Protein AF-A0A349DZV5-F1 (afdb_monomer_lite)

pLDDT: mean 87.77, std 11.51, range [56.25, 97.81]

Foldseek 3Di:
DDKDKDWDPDPPDPWIKIFIADPVRDTQWMWTDPDVATWIWGDPDPPDIDIDGPVVVVVVVVVVVVVVVD

Secondary structure (DSSP, 8-state):
--EEEEEE--TT-SS-EEEEEETTS-EEEEEE-SSSSPEEEEESSSS-EEEEEHHHHHHHHHHHHHHHH-

Sequence (70 aa):
MKYSITIAGMPDREKLAAEIWNENNRMIAEINQENEYLELEIYFSKKDVLKLDYEEFLSALQEGKKKLLG

Structure (mmCIF, N/CA/C/O backbone):
data_AF-A0A349DZV5-F1
#
_entry.id   AF-A0A349DZV5-F1
#
loop_
_atom_site.group_PDB
_atom_site.id
_atom_site.type_symbol
_atom_site.label_atom_id
_atom_site.label_alt_id
_atom_site.label_comp_id
_atom_site.label_asym_id
_atom_site.label_entity_id
_atom_site.label_seq_id
_atom_site.pdbx_PDB_ins_code
_atom_site.Cartn_x
_atom_site.Cartn_y
_atom_site.Cartn_z
_atom_site.occupancy
_atom_site.B_iso_or_equiv
_atom_site.auth_seq_id
_atom_site.auth_comp_id
_atom_site.auth_asym_id
_atom_site.auth_atom_id
_atom_site.pdbx_PDB_model_num
ATOM 1 N N . MET A 1 1 ? 1.175 14.739 8.699 1.00 72.00 1 MET A N 1
ATOM 2 C CA . MET A 1 1 ? 1.259 13.446 8.002 1.00 72.00 1 MET A CA 1
ATOM 3 C C . MET A 1 1 ? 0.266 13.373 6.864 1.00 72.00 1 MET A C 1
ATOM 5 O O . MET A 1 1 ? -0.886 12.990 7.047 1.00 72.00 1 MET A O 1
ATOM 9 N N . LYS A 1 2 ? 0.735 13.772 5.683 1.00 90.19 2 LYS A N 1
ATOM 10 C CA . LYS A 1 2 ? 0.065 13.539 4.403 1.00 90.19 2 LYS A CA 1
ATOM 11 C C . LYS A 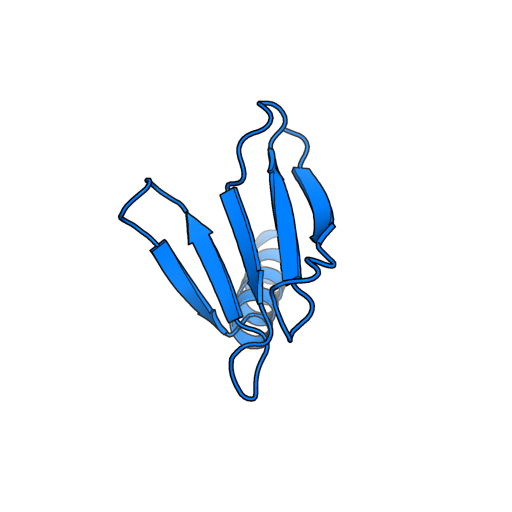1 2 ? 0.796 12.426 3.649 1.00 90.19 2 LYS A C 1
ATOM 13 O O . LYS A 1 2 ? 2.026 12.400 3.638 1.00 90.19 2 LYS A O 1
ATOM 18 N N . TYR A 1 3 ? 0.030 11.542 3.022 1.00 93.56 3 TYR A N 1
ATOM 19 C CA . TYR A 1 3 ? 0.536 10.540 2.088 1.00 93.56 3 TYR A CA 1
ATOM 20 C C . TYR A 1 3 ? 0.048 10.878 0.681 1.00 93.56 3 TYR A C 1
ATOM 22 O O . TYR A 1 3 ? -1.050 11.421 0.519 1.00 93.56 3 TYR A O 1
ATOM 30 N N . SER A 1 4 ? 0.859 10.576 -0.325 1.00 94.44 4 SER A N 1
ATOM 31 C CA . SER A 1 4 ? 0.489 10.694 -1.736 1.00 94.44 4 SER A CA 1
ATOM 32 C C . SER A 1 4 ? 0.814 9.408 -2.474 1.00 9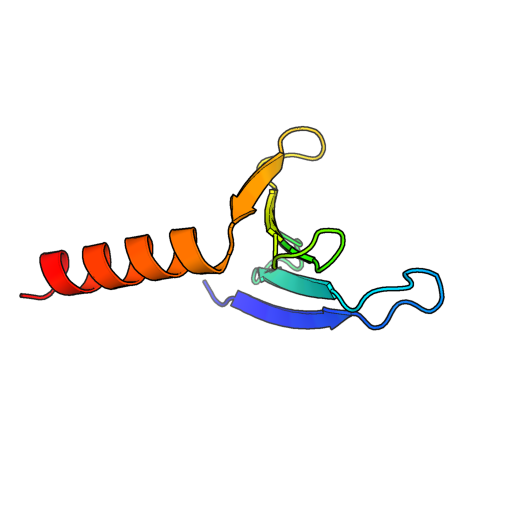4.44 4 SER A C 1
ATOM 34 O O . SER A 1 4 ? 1.774 8.724 -2.126 1.00 94.44 4 SER A O 1
ATOM 36 N N . ILE A 1 5 ? 0.020 9.112 -3.499 1.00 92.88 5 ILE A N 1
ATOM 37 C CA . ILE A 1 5 ? 0.230 7.974 -4.387 1.00 92.88 5 ILE A CA 1
ATOM 38 C C . ILE A 1 5 ? 0.519 8.476 -5.800 1.00 92.88 5 ILE A C 1
ATOM 40 O O . ILE A 1 5 ? -0.162 9.385 -6.282 1.00 92.88 5 ILE A O 1
ATOM 44 N N . THR A 1 6 ? 1.522 7.890 -6.445 1.00 90.50 6 THR A N 1
ATOM 45 C CA . THR A 1 6 ? 1.910 8.195 -7.826 1.00 90.50 6 THR A CA 1
ATOM 46 C C . THR A 1 6 ? 1.893 6.908 -8.630 1.00 90.50 6 THR A C 1
ATOM 48 O O . THR A 1 6 ? 2.476 5.916 -8.207 1.00 90.50 6 THR A O 1
ATOM 51 N N . ILE A 1 7 ? 1.245 6.912 -9.795 1.00 87.75 7 ILE A N 1
ATOM 52 C CA . ILE A 1 7 ? 1.325 5.781 -10.722 1.00 87.75 7 ILE A CA 1
ATOM 53 C C . ILE A 1 7 ? 2.650 5.879 -11.478 1.00 87.75 7 ILE A C 1
ATOM 55 O O . ILE A 1 7 ? 2.842 6.785 -12.290 1.00 87.75 7 ILE A O 1
ATOM 59 N N . ALA A 1 8 ? 3.564 4.960 -11.188 1.00 75.12 8 ALA A N 1
ATOM 60 C CA . ALA A 1 8 ? 4.851 4.848 -11.847 1.00 75.12 8 ALA A CA 1
ATOM 61 C C . ALA A 1 8 ? 4.702 3.966 -13.094 1.00 75.12 8 ALA A C 1
ATOM 63 O O . ALA A 1 8 ? 4.657 2.738 -13.027 1.00 75.12 8 ALA A O 1
ATOM 64 N N . GLY A 1 9 ? 4.620 4.609 -14.259 1.00 61.28 9 GLY A N 1
ATOM 65 C CA . GLY A 1 9 ? 4.881 3.959 -15.540 1.00 61.28 9 GLY A CA 1
ATOM 66 C C . GLY A 1 9 ? 6.368 4.075 -15.844 1.00 61.28 9 GLY A C 1
ATOM 67 O O . GLY A 1 9 ? 6.787 5.063 -16.444 1.00 61.28 9 GLY A O 1
ATOM 68 N N . MET A 1 10 ? 7.185 3.127 -15.384 1.00 57.22 10 MET A N 1
ATOM 69 C CA . MET A 1 10 ? 8.592 3.094 -15.789 1.00 57.22 10 MET A CA 1
ATOM 70 C C . MET A 1 10 ? 8.716 2.392 -17.147 1.00 57.22 10 MET A C 1
ATOM 72 O O . MET A 1 10 ? 8.171 1.303 -17.294 1.00 57.22 10 MET A O 1
ATOM 76 N N . PRO A 1 11 ? 9.464 2.951 -18.117 1.00 56.84 11 PRO A N 1
ATOM 77 C CA . PRO A 1 11 ? 9.699 2.297 -19.407 1.00 56.84 11 PRO A CA 1
ATOM 78 C C . PRO A 1 11 ? 10.417 0.938 -19.289 1.00 56.84 11 PRO A C 1
ATOM 80 O O . PRO A 1 11 ? 10.290 0.123 -20.194 1.00 56.84 11 PRO A O 1
ATOM 83 N N . ASP A 1 12 ? 11.115 0.685 -18.174 1.00 56.91 12 ASP A N 1
ATOM 84 C CA . ASP A 1 12 ? 11.869 -0.551 -17.900 1.00 56.91 12 ASP A CA 1
ATOM 85 C C . ASP A 1 12 ? 11.144 -1.551 -16.974 1.00 56.91 12 ASP A C 1
ATOM 87 O O . ASP A 1 12 ? 11.681 -2.623 -16.695 1.00 56.91 12 ASP A O 1
ATOM 91 N N . ARG A 1 13 ? 9.940 -1.233 -16.471 1.00 60.97 13 ARG A N 1
ATOM 92 C CA . ARG A 1 13 ? 9.099 -2.200 -15.742 1.00 60.97 13 ARG A CA 1
ATOM 93 C C . ARG A 1 13 ? 7.930 -2.583 -16.644 1.00 60.97 13 ARG A C 1
ATOM 95 O O . ARG A 1 13 ? 7.099 -1.742 -16.967 1.00 60.97 13 ARG A O 1
ATOM 102 N N . GLU A 1 14 ? 7.843 -3.858 -17.031 1.00 56.25 14 GLU A N 1
ATOM 103 C CA . GLU A 1 14 ? 6.743 -4.366 -17.876 1.00 56.25 14 GLU A CA 1
ATOM 104 C C . GLU A 1 14 ? 5.362 -4.207 -17.220 1.00 56.25 14 GLU A C 1
ATOM 106 O O . GLU A 1 14 ? 4.339 -4.240 -17.905 1.00 56.25 14 GLU A O 1
ATOM 111 N N . LYS A 1 15 ? 5.320 -4.030 -15.895 1.00 66.62 15 LYS A N 1
ATOM 112 C CA . LYS A 1 15 ? 4.087 -3.945 -15.118 1.00 66.62 15 LYS A CA 1
ATOM 113 C C . LYS A 1 15 ? 3.987 -2.622 -14.367 1.00 66.62 15 LYS A C 1
ATOM 115 O O . LYS A 1 15 ? 4.962 -2.123 -13.808 1.00 66.62 15 LYS A O 1
ATOM 120 N N . LEU A 1 16 ? 2.778 -2.064 -14.373 1.00 69.12 16 LEU A N 1
ATOM 121 C CA . LEU A 1 16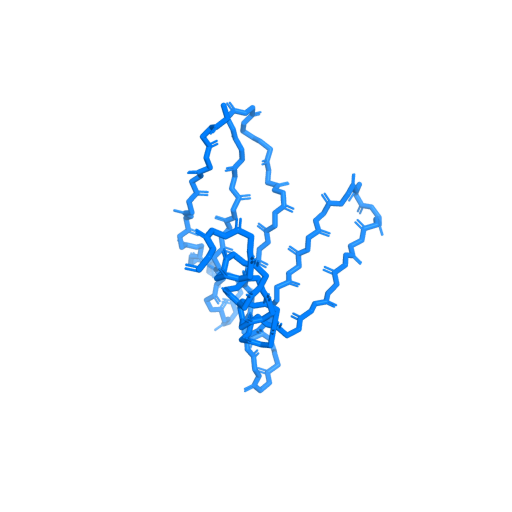 ? 2.438 -0.805 -13.719 1.00 69.12 16 LEU A CA 1
ATOM 122 C C . LEU A 1 16 ? 2.631 -0.941 -12.201 1.00 69.12 16 LEU A C 1
ATOM 124 O O . LEU A 1 16 ? 2.144 -1.900 -11.603 1.00 69.12 16 LEU A O 1
ATOM 128 N N . ALA A 1 17 ? 3.312 0.022 -11.583 1.00 81.62 17 ALA A N 1
ATOM 129 C CA . ALA A 1 17 ? 3.449 0.103 -10.132 1.00 81.62 17 ALA A CA 1
ATOM 130 C C . ALA A 1 17 ? 2.855 1.419 -9.619 1.00 81.62 17 ALA A C 1
ATOM 132 O O . ALA A 1 17 ? 2.812 2.421 -10.337 1.00 81.62 17 ALA A O 1
ATOM 133 N N . ALA A 1 18 ? 2.393 1.434 -8.373 1.00 91.44 18 ALA A N 1
ATOM 134 C CA . ALA A 1 18 ? 1.985 2.652 -7.687 1.00 91.44 18 ALA A CA 1
ATOM 135 C C . ALA A 1 18 ? 2.880 2.882 -6.470 1.00 91.44 18 ALA A C 1
ATOM 137 O O . ALA A 1 18 ? 2.977 2.030 -5.597 1.00 91.44 18 ALA A O 1
ATOM 138 N N . GLU A 1 19 ? 3.513 4.043 -6.385 1.00 93.12 19 GLU A N 1
ATOM 139 C CA . GLU A 1 19 ? 4.420 4.394 -5.295 1.00 93.12 19 GLU A CA 1
ATOM 140 C C . GLU A 1 19 ? 3.700 5.242 -4.248 1.00 93.12 19 GLU A C 1
ATOM 142 O O . GLU A 1 19 ? 2.981 6.189 -4.582 1.00 93.12 19 GLU A O 1
ATOM 147 N N . ILE A 1 20 ? 3.933 4.946 -2.971 1.00 94.12 20 ILE A N 1
ATOM 148 C CA . ILE A 1 20 ? 3.359 5.663 -1.834 1.00 94.12 20 ILE A CA 1
ATOM 149 C C . ILE A 1 20 ? 4.467 6.445 -1.130 1.00 94.12 20 ILE A C 1
ATOM 151 O O . ILE A 1 20 ? 5.425 5.889 -0.583 1.00 94.12 20 ILE A O 1
ATOM 155 N N . TRP A 1 21 ? 4.293 7.761 -1.103 1.00 94.31 21 TRP A N 1
ATOM 156 C CA . TRP A 1 21 ? 5.259 8.725 -0.591 1.00 94.31 21 TRP A CA 1
ATOM 157 C C . TRP A 1 21 ? 4.729 9.416 0.665 1.00 94.31 21 TRP A C 1
ATOM 159 O O . TRP A 1 21 ? 3.530 9.688 0.791 1.00 94.31 21 TRP A O 1
ATOM 169 N N . ASN A 1 22 ? 5.627 9.723 1.600 1.00 94.00 22 ASN A N 1
ATOM 170 C CA . ASN A 1 22 ? 5.318 10.581 2.742 1.00 94.00 22 ASN A CA 1
ATOM 171 C C . ASN A 1 22 ? 5.707 12.049 2.481 1.00 94.00 22 ASN A C 1
ATOM 173 O O . ASN A 1 22 ? 6.384 12.379 1.510 1.00 94.00 22 ASN A O 1
ATOM 177 N N . GLU A 1 23 ? 5.324 12.933 3.401 1.00 94.00 23 GLU A N 1
ATOM 178 C CA . GLU A 1 23 ? 5.602 14.377 3.327 1.00 94.00 23 GLU A CA 1
ATOM 179 C C . GLU A 1 23 ? 7.096 14.761 3.311 1.00 94.00 23 GLU A C 1
ATOM 181 O O . GLU A 1 23 ? 7.428 15.870 2.906 1.00 94.00 23 GLU A O 1
ATOM 186 N N . ASN A 1 24 ? 7.998 13.844 3.677 1.00 93.50 24 ASN A N 1
ATOM 187 C CA . ASN A 1 24 ? 9.451 14.041 3.619 1.00 93.50 24 ASN A CA 1
ATOM 188 C C . ASN A 1 24 ? 10.064 13.560 2.293 1.00 93.50 24 ASN A C 1
ATOM 190 O O . ASN A 1 24 ? 11.273 13.346 2.219 1.00 93.50 24 ASN A O 1
ATOM 194 N N . ASN A 1 25 ? 9.237 13.337 1.266 1.00 91.06 25 ASN A N 1
ATOM 195 C CA . ASN A 1 25 ? 9.652 12.810 -0.032 1.00 91.06 25 ASN A CA 1
ATOM 196 C C . ASN A 1 25 ? 10.384 11.458 0.074 1.00 91.06 25 ASN A C 1
ATOM 198 O O . ASN A 1 25 ? 11.303 11.163 -0.690 1.00 91.06 25 ASN A O 1
ATOM 202 N N . ARG A 1 26 ? 9.992 10.633 1.053 1.00 92.19 26 ARG A N 1
ATOM 203 C CA . ARG A 1 26 ? 10.4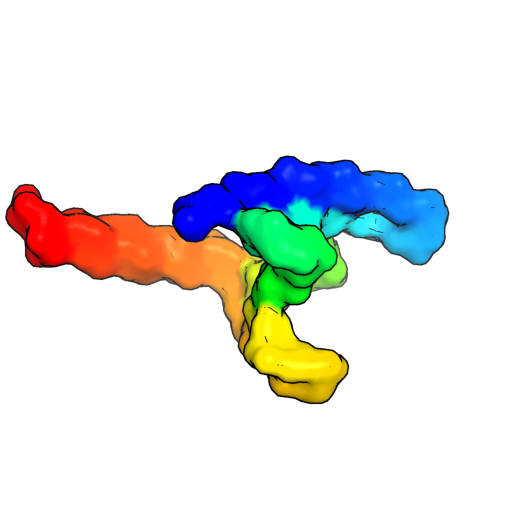74 9.259 1.212 1.00 92.19 26 ARG A CA 1
ATOM 204 C C . ARG A 1 26 ? 9.402 8.298 0.716 1.00 92.19 26 ARG A C 1
ATOM 206 O O . ARG A 1 26 ? 8.280 8.332 1.226 1.00 92.19 26 ARG A O 1
ATOM 213 N N . MET A 1 27 ? 9.768 7.424 -0.219 1.00 91.69 27 MET A N 1
ATOM 214 C CA . MET A 1 27 ? 8.932 6.291 -0.609 1.00 91.69 27 MET A CA 1
ATOM 215 C C . MET A 1 27 ? 8.878 5.309 0.559 1.00 91.69 27 MET A C 1
ATOM 217 O O . MET A 1 27 ? 9.914 4.908 1.091 1.00 91.69 27 MET A O 1
ATOM 221 N N . ILE A 1 28 ? 7.671 4.994 1.014 1.00 94.44 28 ILE A N 1
ATOM 222 C CA . ILE A 1 28 ? 7.443 4.124 2.176 1.00 94.44 28 ILE A CA 1
ATOM 223 C C . ILE A 1 28 ? 6.765 2.817 1.799 1.00 94.44 28 ILE A C 1
ATOM 225 O O . ILE A 1 28 ? 6.824 1.870 2.576 1.00 94.44 28 ILE A O 1
ATOM 229 N N . ALA A 1 29 ? 6.132 2.773 0.632 1.00 94.56 29 ALA A N 1
ATOM 230 C CA . ALA A 1 29 ? 5.541 1.570 0.094 1.00 94.56 29 ALA A CA 1
ATOM 231 C C . ALA A 1 29 ? 5.404 1.671 -1.427 1.00 94.56 29 ALA A C 1
ATOM 233 O O . ALA A 1 29 ? 5.386 2.776 -1.971 1.00 94.56 29 ALA A O 1
ATOM 234 N N . GLU A 1 30 ? 5.265 0.532 -2.090 1.00 93.56 30 GLU A N 1
ATOM 235 C CA . GLU A 1 30 ? 4.792 0.444 -3.471 1.00 93.56 30 GLU A CA 1
ATOM 236 C C . GLU A 1 30 ? 3.750 -0.674 -3.596 1.00 93.56 30 GLU A C 1
ATOM 238 O O . GLU A 1 30 ? 3.730 -1.613 -2.803 1.00 93.56 30 GLU A O 1
ATOM 243 N N . ILE A 1 31 ? 2.862 -0.549 -4.576 1.00 93.19 31 ILE A N 1
ATOM 244 C CA . ILE A 1 31 ? 1.953 -1.606 -5.010 1.00 93.19 31 ILE A CA 1
ATOM 245 C C . ILE A 1 31 ? 2.446 -2.045 -6.383 1.00 93.19 31 ILE A C 1
ATOM 247 O O . ILE A 1 31 ? 2.495 -1.219 -7.299 1.00 93.19 31 ILE A O 1
ATOM 251 N N . ASN A 1 32 ? 2.811 -3.313 -6.531 1.00 89.94 32 ASN A N 1
ATOM 252 C CA . ASN A 1 32 ? 3.267 -3.878 -7.797 1.00 89.94 32 ASN A CA 1
ATOM 253 C C . ASN A 1 32 ? 2.355 -5.028 -8.253 1.00 89.94 32 ASN A C 1
ATOM 255 O O . ASN A 1 32 ? 1.580 -5.585 -7.477 1.00 89.94 32 ASN A O 1
ATOM 259 N N . GLN A 1 33 ? 2.428 -5.353 -9.544 1.00 86.06 33 GLN A N 1
ATOM 260 C CA . GLN A 1 33 ? 1.641 -6.421 -10.169 1.00 86.06 33 GLN A CA 1
ATOM 261 C C . GLN A 1 33 ? 2.542 -7.560 -10.676 1.00 86.06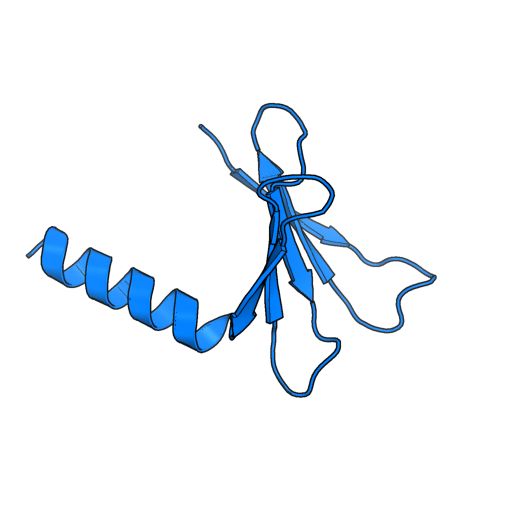 33 GLN A C 1
ATOM 263 O O . GLN A 1 33 ? 2.215 -8.238 -11.649 1.00 86.06 33 GLN A O 1
ATOM 268 N N . GLU A 1 34 ? 3.724 -7.761 -10.084 1.00 77.62 34 GLU A N 1
ATOM 269 C CA . GLU A 1 34 ? 4.676 -8.772 -10.572 1.00 77.62 34 GLU A CA 1
ATOM 270 C C . GLU A 1 34 ? 4.124 -10.200 -10.499 1.00 77.62 34 GLU A C 1
ATOM 272 O O . GLU A 1 34 ? 4.431 -11.012 -11.377 1.00 77.62 34 GLU A O 1
ATOM 277 N N . ASN A 1 35 ? 3.202 -10.456 -9.574 1.00 77.62 35 ASN A N 1
ATOM 278 C CA . ASN A 1 35 ? 2.533 -11.739 -9.390 1.00 77.62 35 ASN A CA 1
ATOM 279 C C . ASN A 1 35 ? 1.138 -11.778 -10.053 1.00 77.62 35 ASN A C 1
ATOM 281 O O . ASN A 1 35 ? 0.731 -10.851 -10.754 1.00 77.62 35 ASN A O 1
ATOM 285 N N . GLU A 1 36 ? 0.396 -12.874 -9.859 1.00 84.62 36 GLU A N 1
ATOM 286 C CA . GLU A 1 36 ? -1.012 -12.999 -10.292 1.00 84.62 36 GLU A CA 1
ATOM 287 C C . GLU A 1 36 ? -1.973 -12.099 -9.485 1.00 84.62 36 GLU A C 1
ATOM 289 O O . GLU A 1 36 ? -3.136 -11.941 -9.853 1.00 84.62 36 GLU A O 1
ATOM 294 N N . TYR A 1 37 ? -1.475 -11.491 -8.406 1.00 85.75 37 TYR A N 1
ATOM 295 C CA . TYR A 1 37 ? -2.180 -10.591 -7.497 1.00 85.75 37 TYR A CA 1
ATOM 296 C C . TYR A 1 37 ? -1.410 -9.268 -7.337 1.00 85.75 37 TYR A C 1
ATOM 298 O O . TYR A 1 37 ? -0.245 -9.156 -7.731 1.00 85.75 37 TYR A O 1
ATOM 306 N N . LEU A 1 38 ? -2.069 -8.255 -6.763 1.00 90.19 38 LEU A N 1
ATOM 307 C CA . LEU A 1 38 ? -1.422 -6.997 -6.385 1.00 90.19 38 LEU A CA 1
ATOM 308 C C . LEU A 1 38 ? -0.651 -7.190 -5.077 1.00 90.19 38 LEU A C 1
ATOM 310 O O . LEU A 1 38 ? -1.245 -7.482 -4.040 1.00 90.19 38 LEU A O 1
ATOM 314 N N . GLU A 1 39 ? 0.661 -6.996 -5.110 1.00 93.75 39 GLU A N 1
ATOM 315 C CA . GLU A 1 39 ? 1.519 -7.083 -3.930 1.00 93.75 39 GLU A CA 1
ATOM 316 C C . GLU A 1 39 ? 1.786 -5.683 -3.372 1.00 93.75 39 GLU A C 1
ATOM 318 O O . GLU A 1 39 ? 2.197 -4.777 -4.098 1.00 93.75 39 GLU A O 1
ATOM 323 N N . LEU A 1 40 ? 1.548 -5.503 -2.073 1.00 94.75 40 LEU A N 1
ATOM 324 C CA . LEU A 1 40 ? 1.938 -4.319 -1.318 1.00 94.75 40 LEU A CA 1
ATOM 325 C C . LEU A 1 40 ? 3.300 -4.566 -0.667 1.00 94.75 40 LEU A C 1
ATOM 327 O O . LEU A 1 40 ? 3.440 -5.442 0.188 1.00 94.75 40 LEU A O 1
ATOM 331 N N . GLU A 1 41 ? 4.280 -3.738 -1.008 1.00 94.50 41 GLU A N 1
ATOM 332 C CA . GLU A 1 41 ? 5.585 -3.704 -0.354 1.00 94.50 41 GLU A CA 1
ATOM 333 C C . GLU A 1 41 ? 5.666 -2.512 0.596 1.00 94.50 41 GLU A C 1
ATOM 335 O O . GLU A 1 41 ? 5.427 -1.382 0.185 1.00 94.50 41 GLU A O 1
ATOM 340 N N . ILE A 1 42 ? 6.031 -2.735 1.860 1.00 95.12 42 ILE A N 1
ATOM 341 C CA . ILE A 1 42 ? 6.220 -1.683 2.868 1.00 95.12 42 ILE A CA 1
ATOM 342 C C . ILE A 1 42 ? 7.689 -1.651 3.295 1.00 95.12 42 ILE A C 1
ATOM 344 O O . ILE A 1 42 ? 8.228 -2.641 3.793 1.00 95.12 42 ILE A O 1
ATOM 348 N N . TYR A 1 43 ? 8.323 -0.489 3.144 1.00 93.88 43 TYR A N 1
ATOM 349 C CA . TYR A 1 43 ? 9.745 -0.277 3.400 1.00 93.88 43 TYR A CA 1
ATOM 350 C C . TYR A 1 43 ? 9.987 0.281 4.809 1.00 93.88 43 TYR A C 1
ATOM 352 O O . TYR A 1 43 ? 9.700 1.448 5.095 1.00 93.88 43 TYR A O 1
ATOM 360 N N . PHE A 1 44 ? 10.585 -0.527 5.689 1.00 88.88 44 PHE A N 1
ATOM 361 C CA . PHE A 1 44 ? 11.063 -0.066 7.003 1.00 88.88 44 PHE A CA 1
ATOM 362 C C . PHE A 1 44 ? 12.496 0.468 6.925 1.00 88.88 44 PHE A C 1
ATOM 364 O O . PHE A 1 44 ? 12.860 1.422 7.617 1.00 88.88 44 PHE A O 1
ATOM 371 N N . SER A 1 45 ? 13.303 -0.134 6.052 1.00 86.88 45 SER A N 1
ATOM 372 C CA . SER A 1 45 ? 14.675 0.260 5.738 1.00 86.88 45 SER A CA 1
ATOM 373 C C . SER A 1 45 ? 14.982 -0.064 4.268 1.00 86.88 45 SER A C 1
ATOM 375 O O . SER A 1 45 ? 14.122 -0.552 3.541 1.00 86.88 45 SER A O 1
ATOM 377 N N . LYS A 1 46 ? 16.218 0.177 3.808 1.00 79.81 46 LYS A N 1
ATOM 378 C CA . LYS A 1 46 ? 16.641 -0.236 2.453 1.00 79.81 46 LYS A CA 1
ATOM 379 C C . LYS A 1 46 ? 16.691 -1.758 2.259 1.00 79.81 46 LYS A C 1
ATOM 381 O O . LYS A 1 46 ? 16.789 -2.201 1.122 1.00 79.81 46 LYS A O 1
ATOM 386 N N . LYS A 1 47 ? 16.733 -2.539 3.342 1.00 85.44 47 LYS A N 1
ATOM 387 C CA . LYS A 1 47 ? 16.866 -4.004 3.297 1.00 85.44 47 LYS A CA 1
ATOM 388 C C . LYS A 1 47 ? 15.654 -4.730 3.872 1.00 85.44 47 LYS A C 1
ATOM 390 O O . LYS A 1 47 ? 15.460 -5.897 3.556 1.00 85.44 47 LYS A O 1
ATOM 395 N N . ASP A 1 48 ? 14.856 -4.041 4.682 1.00 92.00 48 ASP A N 1
ATOM 396 C CA . ASP A 1 48 ? 13.714 -4.626 5.372 1.00 92.00 48 ASP A CA 1
ATOM 397 C C . ASP A 1 48 ? 12.428 -4.202 4.670 1.00 92.00 48 ASP A C 1
ATOM 399 O O . ASP A 1 48 ? 11.979 -3.054 4.791 1.00 92.00 48 ASP A O 1
ATOM 403 N N . VAL A 1 49 ? 11.868 -5.154 3.926 1.00 93.31 49 VAL A N 1
ATOM 404 C CA . VAL A 1 49 ? 10.639 -5.003 3.149 1.00 93.31 49 VAL A CA 1
ATOM 405 C C . VAL A 1 49 ? 9.636 -6.035 3.631 1.00 93.31 49 VAL A C 1
ATOM 407 O O . VAL A 1 49 ? 9.941 -7.226 3.682 1.00 93.31 49 VAL A O 1
ATOM 410 N N . LEU A 1 50 ? 8.438 -5.582 3.981 1.00 94.50 50 LEU A N 1
ATOM 411 C CA . LEU A 1 50 ? 7.301 -6.460 4.220 1.00 94.50 50 LEU A CA 1
ATOM 412 C C . LEU A 1 50 ? 6.459 -6.519 2.951 1.00 94.50 50 LEU A C 1
ATOM 414 O O . LEU A 1 50 ? 5.980 -5.487 2.494 1.00 94.50 50 LEU A O 1
ATOM 418 N N . LYS A 1 51 ? 6.297 -7.725 2.412 1.00 93.44 51 LYS A N 1
ATOM 419 C CA . LYS A 1 51 ? 5.482 -8.024 1.232 1.00 93.44 51 LYS A CA 1
ATOM 420 C C . LYS A 1 51 ? 4.178 -8.667 1.678 1.00 93.44 51 LYS A C 1
ATOM 422 O O . LYS A 1 51 ? 4.207 -9.590 2.494 1.00 93.44 51 LYS A O 1
ATOM 427 N N . LEU A 1 52 ? 3.058 -8.161 1.184 1.00 94.56 52 LEU A N 1
ATOM 428 C CA . LEU A 1 52 ? 1.713 -8.594 1.555 1.00 94.56 52 LEU A CA 1
ATOM 429 C C . LEU A 1 52 ? 0.821 -8.635 0.319 1.00 94.56 52 LEU A C 1
ATOM 431 O O . LEU A 1 52 ? 0.992 -7.827 -0.592 1.00 94.56 52 LEU A O 1
ATOM 435 N N . ASP A 1 53 ? -0.183 -9.505 0.325 1.00 94.62 53 ASP A N 1
ATOM 436 C CA . ASP A 1 53 ? -1.309 -9.360 -0.593 1.00 94.62 53 ASP A CA 1
ATOM 437 C C . ASP A 1 53 ? -2.056 -8.052 -0.272 1.00 94.62 53 ASP A C 1
ATOM 439 O O . ASP A 1 53 ? -2.443 -7.793 0.875 1.00 94.62 53 ASP A O 1
ATOM 443 N N . TYR A 1 54 ? -2.207 -7.195 -1.283 1.00 93.25 54 TYR A N 1
ATOM 444 C CA . TYR A 1 54 ? -2.829 -5.884 -1.131 1.00 93.25 54 TYR A CA 1
ATOM 445 C C . TYR A 1 54 ? -4.301 -5.979 -0.708 1.00 93.25 54 TYR A C 1
ATOM 447 O O . TYR A 1 54 ? -4.733 -5.235 0.179 1.00 93.25 54 TYR A O 1
ATOM 455 N N . GLU A 1 55 ? -5.063 -6.883 -1.323 1.00 93.50 55 GLU A N 1
ATOM 456 C CA . GLU A 1 55 ? -6.506 -7.013 -1.112 1.00 93.50 55 GLU A CA 1
ATOM 457 C C . GLU A 1 55 ? -6.803 -7.588 0.277 1.00 93.50 55 GLU A C 1
ATOM 459 O O . GLU A 1 55 ? -7.662 -7.070 1.006 1.00 93.50 55 GLU A O 1
ATOM 464 N N . GLU A 1 56 ? -6.053 -8.612 0.694 1.00 95.38 56 GLU A N 1
ATOM 465 C CA . GLU A 1 56 ? -6.181 -9.190 2.035 1.00 95.38 56 GLU A CA 1
ATOM 466 C C . GLU A 1 56 ? -5.820 -8.169 3.120 1.00 95.38 56 GLU A C 1
ATOM 468 O O . GLU A 1 56 ? -6.557 -7.993 4.099 1.00 95.38 56 GLU A O 1
ATOM 473 N N . PHE A 1 57 ? -4.716 -7.438 2.936 1.00 95.56 57 PHE A N 1
ATOM 474 C CA . PHE A 1 57 ? -4.277 -6.442 3.908 1.00 95.56 57 PHE A CA 1
ATOM 475 C C . PHE A 1 57 ? -5.256 -5.267 4.017 1.00 95.56 57 PHE A C 1
ATOM 477 O O . PHE A 1 57 ? -5.603 -4.845 5.127 1.00 95.56 57 PHE A O 1
ATOM 484 N N . LEU A 1 58 ? -5.755 -4.753 2.887 1.00 95.44 58 LEU A N 1
ATOM 485 C CA . LEU A 1 58 ? -6.760 -3.690 2.877 1.00 95.44 58 LEU A CA 1
ATOM 486 C C . LEU A 1 58 ? -8.047 -4.136 3.579 1.00 95.44 58 LEU A C 1
ATOM 488 O O . LEU A 1 58 ? -8.604 -3.374 4.376 1.00 95.44 58 LEU A O 1
ATOM 492 N N . SER A 1 59 ? -8.493 -5.368 3.330 1.00 96.88 59 SER A N 1
ATOM 493 C CA . SER A 1 59 ? -9.671 -5.946 3.981 1.00 96.88 59 SER A CA 1
ATOM 494 C C . SER A 1 59 ? -9.506 -5.992 5.503 1.00 96.88 59 SER A C 1
ATOM 496 O O . SER A 1 59 ? -10.385 -5.521 6.234 1.00 96.88 59 SER A O 1
ATOM 498 N N . ALA A 1 60 ? -8.349 -6.451 5.991 1.00 97.50 60 ALA A N 1
ATOM 499 C CA . ALA A 1 60 ? -8.040 -6.482 7.420 1.00 97.50 60 ALA A CA 1
ATOM 500 C C . ALA A 1 60 ? -8.023 -5.075 8.052 1.00 97.50 60 ALA A C 1
ATOM 502 O O . ALA A 1 60 ? -8.584 -4.868 9.134 1.00 97.50 60 ALA A O 1
ATOM 503 N N . LEU A 1 61 ? -7.441 -4.077 7.374 1.00 96.62 61 LEU A N 1
ATOM 504 C CA . LEU A 1 61 ? -7.443 -2.685 7.845 1.00 96.62 61 LEU A CA 1
ATOM 505 C C . LEU A 1 61 ? -8.857 -2.094 7.908 1.00 96.62 61 LEU A C 1
ATOM 507 O O . LEU A 1 61 ? -9.200 -1.399 8.870 1.00 96.62 61 LEU A O 1
ATOM 511 N N . GLN A 1 62 ? -9.689 -2.362 6.900 1.00 96.88 62 GLN A N 1
ATOM 512 C CA . GLN A 1 62 ? -11.080 -1.910 6.878 1.00 96.88 62 GLN A CA 1
ATOM 513 C C . GLN A 1 62 ? -11.898 -2.542 8.007 1.00 96.88 62 GLN A C 1
ATOM 515 O O . GLN A 1 62 ? -12.684 -1.847 8.654 1.00 96.88 62 GLN A O 1
ATOM 520 N N . GLU A 1 63 ? -11.710 -3.835 8.271 1.00 97.62 63 GLU A N 1
ATOM 521 C CA . GLU A 1 63 ? -12.352 -4.520 9.392 1.00 97.62 63 GLU A CA 1
ATOM 522 C C . GLU A 1 63 ? -11.910 -3.930 10.738 1.00 97.62 63 GLU A C 1
ATOM 524 O O . GLU A 1 63 ? -12.755 -3.595 11.572 1.00 97.6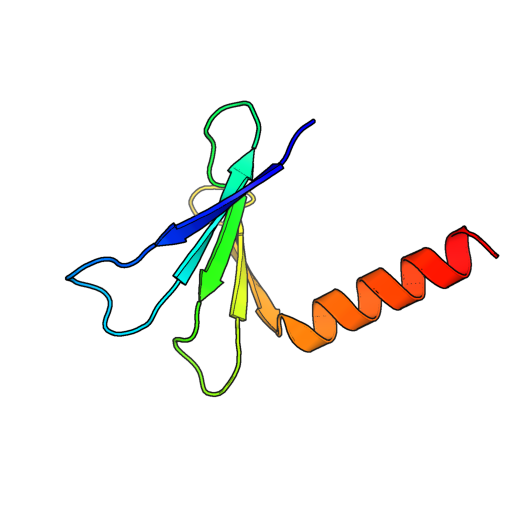2 63 GLU A O 1
ATOM 529 N N . GLY A 1 64 ? -10.603 -3.727 10.932 1.00 97.81 64 GLY A N 1
ATOM 530 C CA . GLY A 1 64 ? -10.064 -3.083 12.129 1.00 97.81 64 GLY A CA 1
ATOM 531 C C . GLY A 1 64 ? -10.647 -1.685 12.348 1.00 97.81 64 GLY A C 1
ATOM 532 O O . GLY A 1 64 ? -11.088 -1.362 13.450 1.00 97.81 64 GLY A O 1
ATOM 533 N N . LYS A 1 65 ? -10.744 -0.878 11.283 1.00 97.56 65 LYS A N 1
ATOM 534 C CA . LYS A 1 65 ? -11.372 0.450 11.333 1.00 97.56 65 LYS A CA 1
ATOM 535 C C . LYS A 1 65 ? -12.832 0.381 11.783 1.00 97.56 65 LYS A C 1
ATOM 537 O O . LYS A 1 65 ? -13.224 1.184 12.624 1.00 97.56 65 LYS A O 1
ATOM 542 N N . LYS A 1 66 ? -13.627 -0.551 11.242 1.00 97.06 66 LYS A N 1
ATOM 543 C CA . LYS A 1 66 ? -15.032 -0.741 11.650 1.00 97.06 66 LYS A CA 1
ATOM 544 C C . LYS A 1 66 ? -15.120 -1.056 13.144 1.00 97.06 66 LYS A C 1
ATOM 546 O O . LYS A 1 66 ? -15.803 -0.349 13.869 1.00 97.06 66 LYS A O 1
ATOM 551 N N . LYS A 1 67 ? -14.342 -2.037 13.617 1.00 97.06 67 LYS A N 1
ATOM 552 C CA . LYS A 1 67 ? -14.323 -2.443 15.034 1.00 97.06 67 LYS A CA 1
ATOM 553 C C . LYS A 1 67 ? -13.937 -1.309 15.986 1.00 97.06 67 LYS A C 1
ATOM 555 O O . LYS A 1 67 ? -14.454 -1.250 17.095 1.00 97.06 67 LYS A O 1
ATOM 560 N N . LEU A 1 68 ? -13.021 -0.432 15.574 1.00 96.56 68 LEU A N 1
ATOM 561 C CA . LEU A 1 68 ? -12.564 0.691 16.399 1.00 96.56 68 LEU A CA 1
ATOM 562 C C . LEU A 1 68 ? -13.539 1.875 16.425 1.00 96.56 68 LEU A C 1
ATOM 564 O O . LEU A 1 68 ? -13.505 2.650 17.377 1.00 96.56 68 LEU A O 1
ATOM 568 N N . LEU A 1 69 ? -14.370 2.043 15.392 1.00 93.69 69 LEU A N 1
ATOM 569 C CA . LEU A 1 69 ? -15.315 3.161 15.293 1.00 93.69 69 LEU A CA 1
ATOM 570 C C . LEU A 1 69 ? -16.731 2.826 15.791 1.00 93.69 69 LEU A C 1
ATOM 572 O O . LEU A 1 69 ? -17.499 3.764 16.005 1.00 93.69 69 LEU A O 1
ATOM 576 N N . GLY A 1 70 ? -17.037 1.545 16.035 1.00 69.94 70 GLY A N 1
ATOM 577 C CA . GLY A 1 70 ? -18.358 1.069 16.465 1.00 69.94 70 GLY A CA 1
ATOM 578 C C . GLY A 1 70 ? -19.214 0.633 15.290 1.00 69.94 70 GLY A C 1
ATOM 579 O O . GLY A 1 70 ? -19.774 1.523 14.614 1.00 69.94 70 GLY A O 1
#

Radius of gyration: 13.61 Å; chains: 1; bounding box: 35×27×36 Å